Protein AF-A0A929T731-F1 (afdb_monomer_lite)

Secondary structure (DSSP, 8-state):
------PPPHHHHHHHHHHHHIIIIIS--HHHHHHHHHHHHHHHHHHHHHHHHT--

Sequence (56 aa):
MNSDEIIVTPDAEAGLYEIRDYIAETLLVPDVALKYIRVIRKEMEVRISKFLHYMV

pLDDT: mean 78.62, std 10.7, range [42.34, 91.62]

Foldseek 3Di:
DDDDDDDQDPVNVVVLVVQLCCCCPVVVDNVVSVVVSVVVVVVCVVVVVVVVVVVD

Radius of gyration: 14.02 Å; chains: 1; bounding box: 38×18×32 Å

Structure (mmCIF, N/CA/C/O backbone):
data_AF-A0A929T731-F1
#
_entry.id   AF-A0A929T731-F1
#
loop_
_atom_site.group_PDB
_atom_site.id
_atom_site.type_symbol
_atom_site.label_atom_id
_atom_site.label_alt_id
_atom_site.label_comp_id
_atom_site.label_asym_id
_atom_site.label_entity_id
_atom_site.label_seq_id
_atom_site.pdbx_PDB_ins_code
_atom_site.Cartn_x
_atom_site.Cartn_y
_atom_site.Cartn_z
_atom_site.occupancy
_atom_site.B_iso_or_equiv
_atom_site.auth_seq_id
_atom_site.auth_comp_id
_atom_site.auth_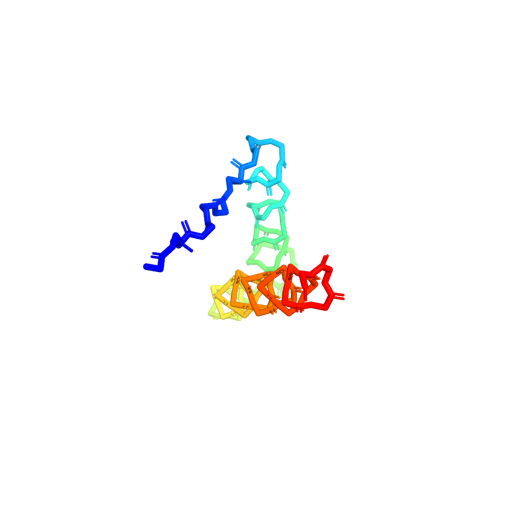asym_id
_atom_site.auth_atom_id
_atom_site.pdbx_PDB_model_num
ATOM 1 N N . MET A 1 1 ? 26.913 3.979 -14.350 1.00 42.34 1 MET A N 1
ATOM 2 C CA . MET A 1 1 ? 25.848 2.963 -14.237 1.00 42.34 1 MET A CA 1
ATOM 3 C C . MET A 1 1 ? 24.540 3.714 -14.290 1.00 42.34 1 MET A C 1
ATOM 5 O O . MET A 1 1 ? 24.313 4.518 -13.396 1.00 42.34 1 MET A O 1
ATOM 9 N N . ASN A 1 2 ? 23.762 3.545 -15.357 1.00 54.16 2 ASN A N 1
ATOM 10 C CA . ASN A 1 2 ? 22.416 4.109 -15.408 1.00 54.16 2 ASN A CA 1
ATOM 11 C C . ASN A 1 2 ? 21.590 3.396 -14.338 1.00 54.16 2 ASN A C 1
ATOM 13 O O . ASN A 1 2 ? 21.469 2.175 -14.372 1.00 54.16 2 ASN A O 1
ATOM 17 N N . SER A 1 3 ? 21.123 4.138 -13.337 1.00 66.88 3 SER A N 1
ATOM 18 C CA . SER A 1 3 ? 20.082 3.653 -12.442 1.00 66.88 3 SER A CA 1
ATOM 19 C C . SER A 1 3 ? 18.777 3.712 -13.222 1.00 66.88 3 SER A C 1
ATOM 21 O O . SER A 1 3 ? 18.321 4.809 -13.544 1.00 66.88 3 SER A O 1
ATOM 23 N N . ASP A 1 4 ? 18.213 2.560 -13.560 1.00 69.94 4 ASP A N 1
ATOM 24 C CA . ASP A 1 4 ? 16.877 2.517 -14.143 1.00 69.94 4 ASP A CA 1
ATOM 25 C C . ASP A 1 4 ? 15.885 3.131 -13.146 1.00 69.94 4 ASP A C 1
ATOM 27 O O . ASP A 1 4 ? 15.843 2.755 -11.970 1.00 69.94 4 ASP A O 1
ATOM 31 N N . GLU A 1 5 ? 15.125 4.124 -13.602 1.00 73.81 5 GLU A N 1
ATOM 32 C CA . GLU A 1 5 ? 14.139 4.817 -12.780 1.00 73.81 5 GLU A CA 1
ATOM 33 C C . GLU A 1 5 ? 12.818 4.043 -12.807 1.00 73.81 5 GLU A C 1
ATOM 35 O O . GLU A 1 5 ? 12.223 3.820 -13.863 1.00 73.81 5 GLU A O 1
ATOM 40 N N . ILE A 1 6 ? 12.349 3.617 -11.633 1.00 74.69 6 ILE A N 1
ATOM 41 C CA . ILE A 1 6 ? 11.039 2.978 -11.493 1.00 74.69 6 ILE A CA 1
ATOM 42 C C . ILE A 1 6 ? 9.985 4.079 -11.389 1.00 74.69 6 ILE A C 1
ATOM 44 O O . ILE A 1 6 ? 9.915 4.785 -10.384 1.00 74.69 6 ILE A O 1
ATOM 48 N N . ILE A 1 7 ? 9.135 4.188 -12.408 1.00 80.62 7 ILE A N 1
ATOM 49 C CA . ILE A 1 7 ? 8.011 5.128 -12.428 1.00 80.62 7 ILE A CA 1
ATOM 50 C C . ILE A 1 7 ? 6.744 4.396 -11.974 1.00 80.62 7 ILE A C 1
ATOM 52 O O . ILE A 1 7 ? 6.329 3.412 -12.587 1.00 80.62 7 ILE A O 1
ATOM 56 N N . VAL A 1 8 ? 6.114 4.883 -10.903 1.00 80.00 8 VAL A N 1
ATOM 57 C CA . VAL A 1 8 ? 4.801 4.406 -10.443 1.00 80.00 8 VAL A CA 1
ATOM 58 C C . VAL A 1 8 ? 3.725 5.267 -11.097 1.00 80.00 8 VAL A C 1
ATOM 60 O O . VAL A 1 8 ? 3.762 6.491 -10.991 1.00 80.00 8 VAL A O 1
ATOM 63 N N . THR A 1 9 ? 2.780 4.644 -11.800 1.00 88.25 9 THR A N 1
ATOM 64 C CA . THR A 1 9 ? 1.653 5.368 -12.399 1.00 88.25 9 THR A CA 1
ATOM 65 C C . THR A 1 9 ? 0.634 5.779 -11.331 1.00 88.25 9 THR A C 1
ATOM 67 O O . THR A 1 9 ? 0.518 5.092 -10.313 1.00 88.25 9 THR A O 1
ATOM 70 N N . PRO A 1 10 ? -0.160 6.842 -11.565 1.00 87.44 10 PRO A N 1
ATOM 71 C CA . PRO A 1 10 ? -1.224 7.241 -10.642 1.00 87.44 10 PRO A CA 1
ATOM 72 C C . PRO A 1 10 ? -2.197 6.102 -10.299 1.00 87.44 10 PRO A C 1
ATOM 74 O O . PRO A 1 10 ? -2.549 5.930 -9.137 1.00 87.44 10 PRO A O 1
ATOM 77 N N . ASP A 1 11 ? -2.565 5.269 -11.278 1.00 89.00 11 ASP A N 1
ATOM 78 C CA . ASP A 1 11 ? -3.452 4.116 -11.057 1.00 89.00 11 ASP A CA 1
ATOM 79 C C . ASP A 1 11 ? -2.814 3.058 -10.144 1.00 89.00 11 ASP A C 1
ATOM 81 O O . ASP A 1 11 ? -3.476 2.482 -9.280 1.00 89.00 11 ASP A O 1
ATOM 85 N N . ALA A 1 12 ? -1.510 2.809 -10.301 1.00 84.62 12 ALA A N 1
ATOM 86 C CA . ALA A 1 12 ? -0.786 1.881 -9.440 1.00 84.62 12 ALA A CA 1
ATOM 87 C C . ALA A 1 12 ? -0.661 2.424 -8.008 1.00 84.62 12 ALA A C 1
ATOM 89 O O . ALA A 1 12 ? -0.757 1.661 -7.048 1.00 84.62 12 ALA A O 1
ATOM 90 N N . GLU A 1 13 ? -0.480 3.736 -7.851 1.00 86.94 13 GLU A N 1
ATOM 91 C CA . GLU A 1 13 ? -0.479 4.388 -6.543 1.00 86.94 13 GLU A CA 1
ATOM 92 C C . GLU A 1 13 ? -1.858 4.309 -5.868 1.00 86.94 13 GLU A C 1
ATOM 94 O O . GLU A 1 13 ? -1.946 3.939 -4.695 1.00 86.94 13 GLU A O 1
ATOM 99 N N . ALA A 1 14 ? -2.936 4.565 -6.615 1.00 89.94 14 ALA A N 1
ATOM 100 C CA . ALA A 1 14 ? -4.306 4.428 -6.127 1.00 89.94 14 ALA A CA 1
ATOM 101 C C . ALA A 1 14 ? -4.596 3.000 -5.638 1.00 89.94 14 ALA A C 1
ATOM 103 O O . ALA A 1 14 ? -5.087 2.823 -4.524 1.00 89.94 14 ALA A O 1
ATOM 104 N N . GLY A 1 15 ? -4.186 1.979 -6.398 1.00 89.25 15 GLY A N 1
ATOM 105 C CA . GLY A 1 15 ? -4.331 0.581 -5.981 1.00 89.25 15 GLY A CA 1
ATOM 106 C C . GLY A 1 15 ? -3.576 0.246 -4.685 1.00 89.25 15 GLY A C 1
ATOM 107 O O . GLY A 1 15 ? -4.056 -0.539 -3.865 1.00 89.25 15 GLY A O 1
ATOM 108 N N . LEU A 1 16 ? -2.416 0.867 -4.437 1.00 86.69 16 LEU A N 1
ATOM 109 C CA . LEU A 1 16 ? -1.699 0.704 -3.165 1.00 86.69 16 LEU A CA 1
ATOM 110 C C . LEU A 1 16 ? -2.458 1.336 -1.989 1.00 86.69 16 LEU A C 1
ATOM 112 O O . LEU A 1 16 ? -2.440 0.775 -0.888 1.00 86.69 16 LEU A O 1
ATOM 116 N N . TYR A 1 17 ? -3.125 2.474 -2.203 1.00 87.12 17 TYR A N 1
ATOM 117 C CA . TYR A 1 17 ? -3.981 3.090 -1.187 1.00 87.12 17 TYR A CA 1
ATOM 118 C C . TYR A 1 17 ? -5.234 2.263 -0.910 1.00 87.12 17 TYR A C 1
ATOM 120 O O . TYR A 1 17 ? -5.549 2.044 0.255 1.00 87.12 17 TYR A O 1
ATOM 128 N N . GLU A 1 18 ? -5.873 1.701 -1.934 1.00 91.62 18 GLU A N 1
ATOM 129 C CA . GLU A 1 18 ? -7.020 0.806 -1.748 1.00 91.62 18 GLU A CA 1
ATOM 130 C C . GLU A 1 18 ? -6.659 -0.419 -0.895 1.00 91.62 18 GLU A C 1
ATOM 132 O O . GLU A 1 18 ? -7.382 -0.764 0.039 1.00 91.62 18 GLU A O 1
ATOM 137 N N . ILE A 1 19 ? -5.504 -1.048 -1.147 1.00 87.69 19 ILE A N 1
ATOM 138 C CA . ILE A 1 19 ? -5.027 -2.181 -0.337 1.00 87.69 19 ILE A CA 1
ATOM 139 C C . ILE A 1 19 ? -4.755 -1.749 1.110 1.00 87.69 19 ILE A C 1
ATOM 141 O O . ILE A 1 19 ? -5.107 -2.475 2.044 1.00 87.69 19 ILE A O 1
ATOM 145 N N . ARG A 1 20 ? -4.134 -0.579 1.320 1.00 86.75 20 ARG A N 1
ATOM 146 C CA . ARG A 1 20 ? -3.914 -0.027 2.666 1.00 86.75 20 ARG A CA 1
ATOM 147 C C . ARG A 1 20 ? -5.230 0.132 3.407 1.00 86.75 20 ARG A C 1
ATOM 149 O O . ARG A 1 20 ? -5.336 -0.346 4.533 1.00 86.75 20 ARG A O 1
ATOM 156 N N . ASP A 1 21 ? -6.175 0.827 2.789 1.00 86.00 21 ASP A N 1
ATOM 157 C CA . ASP A 1 21 ? -7.426 1.233 3.419 1.00 86.00 21 ASP A CA 1
ATOM 158 C C . ASP A 1 21 ? -8.294 0.005 3.686 1.00 86.00 21 ASP A C 1
ATOM 160 O O . ASP A 1 21 ? -8.828 -0.147 4.779 1.00 86.00 21 ASP A O 1
ATOM 164 N N . TYR A 1 22 ? -8.298 -0.976 2.780 1.00 88.19 22 TYR A N 1
ATOM 165 C CA . TYR A 1 22 ? -8.929 -2.268 3.031 1.00 88.19 22 TYR A CA 1
ATOM 166 C C . TYR A 1 22 ? -8.356 -2.961 4.278 1.00 88.19 22 TYR A C 1
ATOM 168 O O . TYR A 1 22 ? -9.097 -3.384 5.165 1.00 88.19 22 TYR A O 1
ATOM 176 N N . ILE A 1 23 ? -7.030 -3.053 4.409 1.00 81.62 23 ILE A N 1
ATOM 177 C CA . ILE A 1 23 ? -6.415 -3.712 5.573 1.00 81.62 23 ILE A CA 1
ATOM 178 C C . ILE A 1 23 ? -6.639 -2.900 6.861 1.00 81.62 23 ILE A C 1
ATOM 180 O O . ILE A 1 23 ? -6.904 -3.472 7.920 1.00 81.62 23 ILE A O 1
ATOM 184 N N . ALA A 1 24 ? -6.536 -1.574 6.793 1.00 82.75 24 ALA A N 1
ATOM 185 C CA . ALA A 1 24 ? -6.678 -0.710 7.958 1.00 82.75 24 ALA A CA 1
ATOM 186 C C . ALA A 1 24 ? -8.130 -0.631 8.448 1.00 82.75 24 ALA A C 1
ATOM 188 O O . ALA A 1 24 ? -8.370 -0.726 9.649 1.00 82.75 24 ALA A O 1
ATOM 189 N N . GLU A 1 25 ? -9.085 -0.489 7.532 1.00 86.38 25 GLU A N 1
ATOM 190 C CA . GLU A 1 25 ? -10.476 -0.156 7.846 1.00 86.38 25 GLU A CA 1
ATOM 191 C C . GLU A 1 25 ? 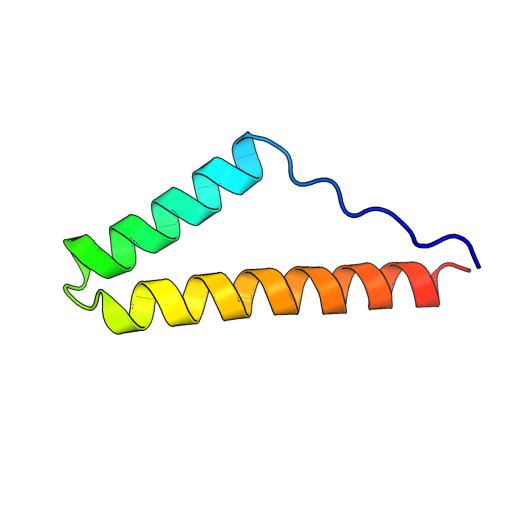-11.405 -1.369 7.779 1.00 86.38 25 GLU A C 1
ATOM 193 O O . GLU A 1 25 ? -12.302 -1.494 8.608 1.00 86.38 25 GLU A O 1
ATOM 198 N N . THR A 1 26 ? -11.181 -2.301 6.845 1.00 87.56 26 THR A N 1
ATOM 199 C CA . THR A 1 26 ? -12.012 -3.518 6.741 1.00 87.56 26 THR A CA 1
ATOM 200 C C . THR A 1 26 ? -11.513 -4.618 7.670 1.00 87.56 26 THR A C 1
ATOM 202 O O . THR A 1 26 ? -12.313 -5.282 8.326 1.00 87.56 26 THR A O 1
ATOM 205 N N . LEU A 1 27 ? -10.194 -4.817 7.752 1.00 83.31 27 LEU A N 1
ATOM 206 C CA . LEU A 1 27 ? -9.609 -5.839 8.628 1.00 83.31 27 LEU A CA 1
ATOM 207 C C . LEU A 1 27 ? -9.280 -5.311 10.033 1.00 83.31 27 LEU A C 1
ATOM 209 O O . LEU A 1 27 ? -8.979 -6.112 10.914 1.00 83.31 27 LEU A O 1
ATOM 213 N N . LEU A 1 28 ? -9.376 -3.991 10.256 1.00 85.38 28 LEU A N 1
ATOM 214 C CA . LEU A 1 28 ? -9.104 -3.315 11.533 1.00 85.38 28 LEU A CA 1
ATOM 215 C C . LEU A 1 28 ? -7.674 -3.544 12.058 1.00 85.38 28 LEU A C 1
ATOM 217 O O . LEU A 1 28 ? -7.449 -3.597 13.269 1.00 85.38 28 LEU A O 1
ATOM 221 N N . VAL A 1 29 ? -6.692 -3.674 11.155 1.00 87.75 29 VAL A N 1
ATOM 222 C CA . VAL A 1 29 ? -5.282 -3.921 11.517 1.00 87.75 29 VAL A CA 1
ATOM 223 C C . VAL A 1 29 ? -4.340 -2.862 10.912 1.00 87.75 29 VAL A C 1
ATOM 225 O O . VAL A 1 29 ? -3.540 -3.159 10.018 1.00 87.75 29 VAL A O 1
ATOM 228 N N . PRO A 1 30 ? -4.393 -1.602 11.384 1.00 79.56 30 PRO A N 1
ATOM 229 C CA . PRO A 1 30 ? -3.676 -0.479 10.766 1.00 79.56 30 PRO A CA 1
ATOM 230 C C . PRO A 1 30 ? -2.143 -0.625 10.788 1.00 79.56 30 PRO A C 1
ATOM 232 O O . PRO A 1 30 ? -1.474 -0.298 9.804 1.00 79.56 30 PRO A O 1
ATOM 235 N N . ASP A 1 31 ? -1.574 -1.198 11.851 1.00 83.38 31 ASP A N 1
ATOM 236 C CA . ASP A 1 31 ? -0.123 -1.435 11.955 1.00 83.38 31 ASP A CA 1
ATOM 237 C C . ASP A 1 31 ? 0.381 -2.433 10.900 1.00 83.38 31 ASP A C 1
ATOM 239 O O . ASP A 1 31 ? 1.515 -2.360 10.411 1.00 83.38 31 ASP A O 1
ATOM 243 N N . VAL A 1 32 ? -0.489 -3.367 10.514 1.00 80.56 32 VAL A N 1
ATOM 244 C CA . VAL A 1 32 ? -0.212 -4.388 9.505 1.00 80.56 32 VAL A CA 1
ATOM 245 C C . VAL A 1 32 ? -0.374 -3.818 8.094 1.00 80.56 32 VAL A C 1
ATOM 247 O O . VAL A 1 32 ? 0.426 -4.157 7.219 1.00 80.56 32 VAL A O 1
ATOM 250 N N . ALA A 1 33 ? -1.305 -2.883 7.879 1.00 79.75 33 ALA A N 1
ATOM 251 C CA . ALA A 1 33 ? -1.475 -2.189 6.600 1.00 79.75 33 ALA A CA 1
ATOM 252 C C . ALA A 1 33 ? -0.191 -1.457 6.167 1.00 79.75 33 ALA A C 1
ATOM 254 O O . ALA A 1 33 ? 0.317 -1.674 5.064 1.00 79.75 33 ALA A O 1
ATOM 255 N N . LEU A 1 34 ? 0.406 -0.659 7.062 1.00 77.56 34 LEU A N 1
ATOM 256 C CA . LEU A 1 34 ? 1.659 0.055 6.777 1.00 77.56 34 LEU A CA 1
ATOM 257 C C . LEU A 1 34 ? 2.827 -0.898 6.492 1.00 77.56 34 LEU A C 1
ATOM 259 O O . LEU A 1 34 ? 3.655 -0.632 5.614 1.00 77.56 34 LEU A O 1
ATOM 263 N N . LYS A 1 35 ? 2.896 -2.020 7.218 1.00 86.50 35 LYS A N 1
ATOM 264 C CA . LYS A 1 35 ? 3.911 -3.053 6.991 1.00 86.50 35 LYS A CA 1
ATOM 265 C C . LYS A 1 35 ? 3.767 -3.672 5.600 1.00 86.50 35 LYS A C 1
ATOM 267 O O . LYS A 1 35 ? 4.775 -3.807 4.907 1.00 86.50 35 LYS A O 1
ATOM 272 N N . TYR A 1 36 ? 2.550 -4.003 5.171 1.00 81.00 36 TYR A N 1
ATOM 273 C CA . TYR A 1 36 ? 2.318 -4.600 3.856 1.00 81.00 36 TYR A CA 1
ATOM 274 C C . TYR A 1 36 ? 2.636 -3.647 2.704 1.00 81.00 36 TYR A C 1
ATOM 276 O O . TYR A 1 36 ? 3.319 -4.073 1.779 1.00 81.00 36 TYR A O 1
ATOM 284 N N . ILE A 1 37 ? 2.267 -2.363 2.774 1.00 80.31 37 ILE A N 1
ATOM 285 C CA . ILE A 1 37 ? 2.635 -1.386 1.726 1.00 80.31 37 ILE A CA 1
ATOM 286 C C . ILE A 1 37 ? 4.154 -1.315 1.552 1.00 80.31 37 ILE A C 1
ATOM 288 O O . ILE A 1 37 ? 4.657 -1.331 0.430 1.00 80.31 37 ILE A O 1
ATOM 292 N N . ARG A 1 38 ? 4.905 -1.255 2.661 1.00 83.69 38 ARG A N 1
ATOM 293 C CA . ARG A 1 38 ? 6.375 -1.222 2.617 1.00 83.69 38 ARG A CA 1
ATOM 294 C C . ARG A 1 38 ? 6.954 -2.484 1.983 1.00 83.69 38 ARG A C 1
ATOM 296 O O . ARG A 1 38 ? 7.889 -2.386 1.193 1.00 83.69 38 ARG A O 1
ATOM 303 N N . VAL A 1 39 ? 6.401 -3.652 2.315 1.00 88.12 39 VAL A N 1
ATOM 304 C CA . VAL A 1 39 ? 6.811 -4.930 1.714 1.00 88.12 39 VAL A CA 1
ATOM 305 C C . VAL A 1 39 ? 6.487 -4.958 0.222 1.00 88.12 39 VAL A C 1
ATOM 307 O O . VAL A 1 39 ? 7.363 -5.297 -0.562 1.00 88.12 39 VAL A O 1
ATOM 310 N N . ILE A 1 40 ? 5.283 -4.547 -0.184 1.00 82.88 40 ILE A N 1
ATOM 311 C CA . ILE A 1 40 ? 4.864 -4.524 -1.591 1.00 82.88 40 ILE A CA 1
ATOM 312 C C . ILE A 1 40 ? 5.776 -3.605 -2.410 1.00 82.88 40 ILE A C 1
ATOM 314 O O . ILE A 1 40 ? 6.285 -4.035 -3.442 1.00 82.88 40 ILE A O 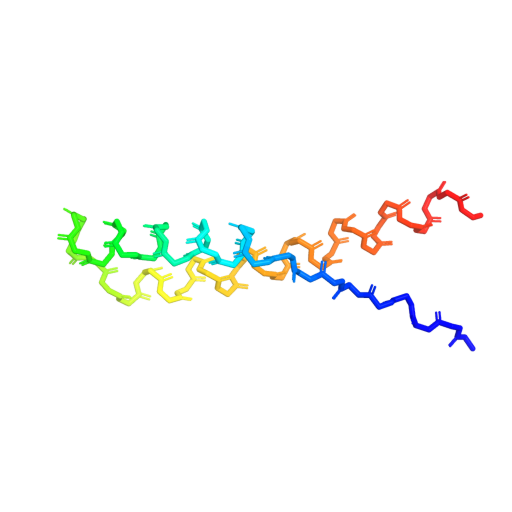1
ATOM 318 N N . ARG A 1 41 ? 6.065 -2.386 -1.929 1.00 81.25 41 ARG A N 1
ATOM 319 C CA . ARG A 1 41 ? 6.990 -1.463 -2.614 1.00 81.25 41 ARG A CA 1
ATOM 320 C C . ARG A 1 41 ? 8.381 -2.073 -2.786 1.00 81.25 41 ARG A C 1
ATOM 322 O O . ARG A 1 41 ? 8.916 -2.063 -3.889 1.00 81.25 41 ARG A O 1
ATOM 329 N N . LYS A 1 42 ? 8.930 -2.674 -1.727 1.00 85.00 42 LYS A N 1
ATOM 330 C CA . LYS A 1 42 ? 10.243 -3.331 -1.779 1.00 85.00 42 LYS A CA 1
ATOM 331 C C . LYS A 1 42 ? 10.261 -4.523 -2.743 1.00 85.00 42 LYS A C 1
ATOM 333 O O . LYS A 1 42 ? 11.216 -4.695 -3.492 1.00 85.00 42 LYS A O 1
ATOM 338 N N . GLU A 1 43 ? 9.221 -5.352 -2.735 1.00 81.88 43 GLU A N 1
ATOM 339 C CA . GLU A 1 43 ? 9.107 -6.496 -3.646 1.00 81.88 43 GLU A CA 1
ATOM 340 C C . GLU A 1 43 ? 8.964 -6.055 -5.108 1.00 81.88 43 GLU A C 1
ATOM 342 O O . GLU A 1 43 ? 9.544 -6.688 -5.989 1.00 81.88 43 GLU A O 1
ATOM 347 N N . MET A 1 44 ? 8.248 -4.958 -5.380 1.00 80.50 44 MET A N 1
ATOM 348 C CA . MET A 1 44 ? 8.183 -4.363 -6.719 1.00 80.50 44 MET A CA 1
ATOM 349 C C . MET A 1 44 ? 9.565 -3.905 -7.190 1.00 80.50 44 MET A C 1
ATOM 351 O O . MET A 1 44 ? 9.983 -4.282 -8.282 1.00 80.50 44 MET A O 1
ATOM 355 N N . GLU A 1 45 ? 10.298 -3.167 -6.354 1.00 78.75 45 GLU A N 1
ATOM 356 C CA . GLU A 1 45 ? 11.659 -2.709 -6.663 1.00 78.75 45 GLU A CA 1
ATOM 357 C C . GLU A 1 45 ? 12.598 -3.882 -6.967 1.00 78.75 45 GLU A C 1
ATOM 359 O O . GLU A 1 45 ? 13.269 -3.898 -8.000 1.00 78.75 45 GLU A O 1
ATOM 364 N N . VAL A 1 46 ? 12.597 -4.910 -6.111 1.00 79.38 46 VAL A N 1
ATOM 365 C CA . VAL A 1 46 ? 13.440 -6.102 -6.279 1.00 79.38 46 VAL A CA 1
ATOM 366 C C . VAL A 1 46 ? 13.075 -6.872 -7.545 1.00 79.38 46 VAL A C 1
ATOM 368 O O . VAL A 1 46 ? 13.966 -7.269 -8.296 1.00 79.38 46 VAL A O 1
ATOM 371 N N . ARG A 1 47 ? 11.784 -7.110 -7.805 1.00 73.94 47 ARG A N 1
ATOM 372 C CA . ARG A 1 47 ? 11.347 -7.896 -8.969 1.00 73.94 47 ARG A CA 1
ATOM 373 C C . ARG A 1 47 ? 11.588 -7.165 -10.283 1.00 73.94 47 ARG A C 1
ATOM 375 O O . ARG A 1 47 ? 12.037 -7.806 -11.228 1.00 73.94 47 ARG A O 1
ATOM 382 N N . ILE A 1 48 ? 11.327 -5.859 -10.339 1.00 72.06 48 ILE A N 1
ATOM 383 C CA . ILE A 1 48 ? 11.562 -5.043 -11.537 1.00 72.06 48 ILE A CA 1
ATOM 384 C C . ILE A 1 48 ? 13.063 -4.938 -11.807 1.00 72.06 48 ILE A C 1
ATOM 386 O O . ILE A 1 48 ? 13.496 -5.225 -12.919 1.00 72.06 48 ILE A O 1
ATOM 390 N N . SER A 1 49 ? 13.874 -4.645 -10.785 1.00 70.44 49 SER A N 1
ATOM 391 C CA . SER A 1 49 ? 15.336 -4.617 -10.919 1.00 70.44 49 SER A CA 1
ATOM 392 C C . SER A 1 49 ? 15.896 -5.969 -11.378 1.00 70.44 49 SER A C 1
ATOM 394 O O . SER A 1 49 ? 16.735 -6.027 -12.275 1.00 70.44 49 SER A O 1
ATOM 396 N N . LYS A 1 50 ? 15.381 -7.077 -10.828 1.00 67.75 50 LYS A N 1
ATOM 397 C CA . LYS A 1 50 ? 15.758 -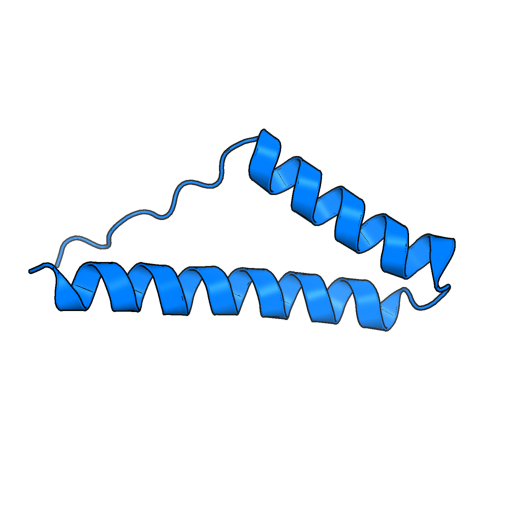8.428 -11.256 1.00 67.75 50 LYS A CA 1
ATOM 398 C C . LYS A 1 50 ? 15.364 -8.691 -12.711 1.00 67.75 50 LYS A C 1
ATOM 400 O O . LYS A 1 50 ? 16.173 -9.233 -13.451 1.00 67.75 50 LYS A O 1
ATOM 405 N N . PHE A 1 51 ? 14.156 -8.314 -13.129 1.00 64.56 51 PHE A N 1
ATOM 406 C CA . PHE A 1 51 ? 13.692 -8.483 -14.509 1.00 64.56 51 PHE A CA 1
ATOM 407 C C . PHE A 1 51 ? 14.565 -7.713 -15.509 1.00 64.56 51 PHE A C 1
ATOM 409 O O . PHE A 1 51 ? 14.982 -8.283 -16.514 1.00 64.56 51 PHE A O 1
ATOM 416 N N . LEU A 1 52 ? 14.917 -6.464 -15.190 1.00 62.91 52 LEU A N 1
ATOM 417 C CA . LEU A 1 52 ? 15.820 -5.644 -16.000 1.00 62.91 52 LEU A CA 1
ATOM 418 C C . LEU A 1 52 ? 17.227 -6.258 -16.093 1.00 62.91 52 LEU A C 1
ATOM 420 O O . LEU A 1 52 ? 17.805 -6.289 -17.173 1.00 62.91 52 LEU A O 1
ATOM 424 N N . HIS A 1 53 ? 17.746 -6.837 -15.004 1.00 64.81 53 HIS A N 1
ATOM 425 C CA . HIS A 1 53 ? 19.051 -7.510 -15.002 1.00 64.81 53 HIS A CA 1
ATOM 426 C C . HIS A 1 53 ? 19.116 -8.760 -15.899 1.00 64.81 53 HIS A C 1
ATOM 428 O O . HIS A 1 53 ? 20.176 -9.061 -16.431 1.00 64.81 53 HIS A O 1
ATOM 434 N N . TYR A 1 54 ? 18.010 -9.493 -16.081 1.00 61.25 54 TYR A N 1
ATOM 435 C CA . TYR A 1 54 ? 17.970 -10.674 -16.962 1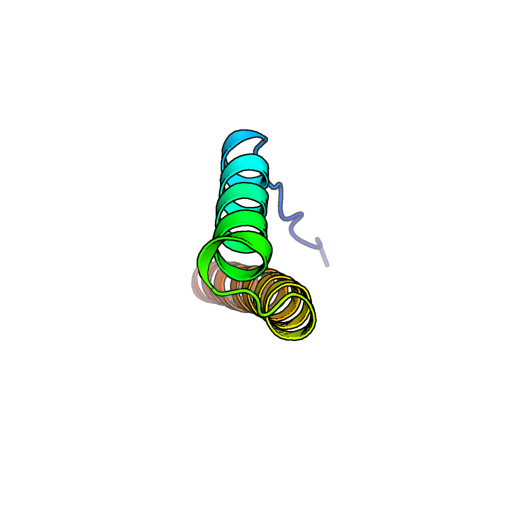.00 61.25 54 TYR A CA 1
ATOM 436 C C . TYR A 1 54 ? 17.740 -10.342 -18.443 1.00 61.25 54 TYR A C 1
ATOM 438 O O . TYR A 1 54 ? 17.797 -11.244 -19.277 1.00 61.25 54 TYR A O 1
ATOM 446 N N . MET A 1 55 ? 17.448 -9.083 -18.772 1.00 55.56 55 MET A N 1
ATOM 447 C CA . MET A 1 55 ? 17.171 -8.633 -20.138 1.00 55.56 55 MET A CA 1
ATOM 448 C C . MET A 1 55 ? 18.348 -7.911 -20.817 1.00 55.56 55 MET A C 1
ATOM 450 O O . MET A 1 55 ? 18.228 -7.586 -22.000 1.00 55.56 55 MET A O 1
ATOM 454 N N . VAL A 1 56 ? 19.454 -7.671 -20.102 1.00 52.62 56 VAL A N 1
ATOM 455 C CA . VAL A 1 56 ? 20.676 -7.001 -20.595 1.00 52.62 56 VAL A CA 1
ATOM 456 C C . VAL A 1 56 ? 21.827 -7.990 -20.722 1.00 52.62 56 VAL A C 1
ATOM 458 O O . VAL A 1 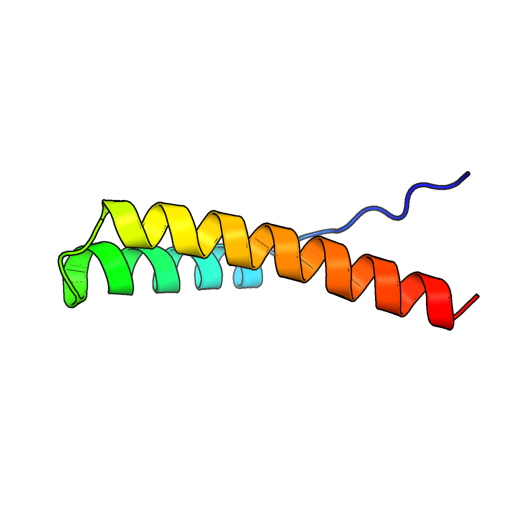56 ? 22.029 -8.778 -19.773 1.00 52.62 56 VAL A O 1
#